Protein AF-A0A7X6YAV9-F1 (afdb_monomer_lite)

Radius of gyration: 13.05 Å; chains: 1; bounding box: 30×27×35 Å

Secondary structure (DSSP, 8-state):
-HHHHHHHHHHHHTS-SS--EE-TT--SSEEEEEEEETTEEEEEEEE-SSS-EEEEEEES-S-EEETTTSS--TTEETTEEEEEEPTT-EEEEEE----TTS-SEEEEEE-

pLDDT: mean 88.02, std 9.9, range [59.03, 97.25]

Foldseek 3Di:
DVVLVVQQVLQVVLDPPDDWDWAPQADPQKTKTWDADDFWIKIKIWGQDQAKKKKKKQAPDQPKAWSNVRDRDPCDDPSIRIDTAHHGHMTMIMDGHDDPPDRRIHMHMDD

Structure (mmCIF, N/CA/C/O backbone):
data_AF-A0A7X6YAV9-F1
#
_entry.id   AF-A0A7X6YAV9-F1
#
loop_
_atom_site.group_PDB
_atom_site.id
_atom_site.type_symbol
_atom_site.label_atom_id
_atom_site.label_alt_id
_atom_site.label_comp_id
_atom_site.label_asym_id
_atom_site.label_entity_id
_atom_site.label_seq_id
_atom_site.pdbx_PDB_ins_code
_atom_site.Cartn_x
_atom_site.Cartn_y
_atom_site.Cartn_z
_atom_site.occupancy
_atom_site.B_iso_or_equiv
_atom_site.auth_seq_id
_atom_site.auth_comp_id
_atom_site.auth_asym_id
_atom_site.auth_atom_id
_atom_site.pdbx_PDB_model_num
ATOM 1 N N . VAL A 1 1 ? 10.932 -1.668 -17.864 1.00 59.66 1 VAL A N 1
ATOM 2 C CA . VAL A 1 1 ? 9.465 -1.529 -17.681 1.00 59.66 1 VAL A CA 1
ATOM 3 C C . VAL A 1 1 ? 8.859 -2.769 -17.022 1.00 59.66 1 VAL A C 1
ATOM 5 O O . VAL A 1 1 ? 8.271 -2.636 -15.959 1.00 59.66 1 VAL A O 1
ATOM 8 N N . GLU A 1 2 ? 9.059 -3.976 -17.561 1.00 70.88 2 GLU A N 1
ATOM 9 C CA . GLU A 1 2 ? 8.425 -5.210 -17.050 1.00 70.88 2 GLU A CA 1
ATOM 10 C C . GLU A 1 2 ? 8.732 -5.536 -15.571 1.00 70.88 2 GLU A C 1
ATOM 12 O O . GLU A 1 2 ? 7.829 -5.888 -14.812 1.00 70.88 2 GLU A O 1
ATOM 17 N N . ALA A 1 3 ? 9.970 -5.300 -15.119 1.00 82.62 3 ALA A N 1
ATOM 18 C CA . ALA A 1 3 ? 10.382 -5.527 -13.729 1.00 82.62 3 ALA A CA 1
ATOM 19 C C . ALA A 1 3 ? 9.626 -4.673 -12.689 1.00 82.62 3 ALA A C 1
ATOM 21 O O . ALA A 1 3 ? 9.519 -5.082 -11.536 1.00 82.62 3 ALA A O 1
ATOM 22 N N . LEU A 1 4 ? 9.082 -3.513 -13.083 1.00 83.25 4 LEU A N 1
ATOM 23 C CA . LEU A 1 4 ? 8.276 -2.649 -12.207 1.00 83.25 4 LEU A CA 1
ATOM 24 C C . LEU A 1 4 ? 6.783 -2.998 -12.281 1.00 83.25 4 LEU A C 1
ATOM 26 O O . LEU A 1 4 ? 6.065 -2.898 -11.287 1.00 83.25 4 LEU A O 1
ATOM 30 N N . LEU A 1 5 ? 6.321 -3.476 -13.439 1.00 87.56 5 LEU A N 1
ATOM 31 C CA . LEU A 1 5 ? 4.924 -3.852 -13.650 1.00 87.56 5 LEU A CA 1
ATOM 32 C C . LEU A 1 5 ? 4.526 -5.099 -12.858 1.00 87.56 5 LEU A C 1
ATOM 34 O O . LEU A 1 5 ? 3.420 -5.147 -12.329 1.00 87.56 5 LEU A O 1
ATOM 38 N N . ILE A 1 6 ? 5.407 -6.096 -12.740 1.00 91.12 6 ILE A N 1
ATOM 39 C CA . ILE A 1 6 ? 5.120 -7.325 -11.982 1.00 91.12 6 ILE A CA 1
ATOM 40 C C . ILE A 1 6 ? 4.784 -7.033 -10.506 1.00 91.12 6 ILE A C 1
ATOM 42 O O . ILE A 1 6 ? 3.714 -7.460 -10.059 1.00 91.12 6 ILE A O 1
ATOM 46 N N . PRO A 1 7 ? 5.638 -6.343 -9.720 1.00 91.31 7 PRO A N 1
ATOM 47 C CA . PRO A 1 7 ? 5.327 -6.048 -8.324 1.00 91.31 7 PRO A CA 1
ATOM 48 C C . PRO A 1 7 ? 4.111 -5.127 -8.195 1.00 91.31 7 PRO A C 1
ATOM 50 O O . PRO A 1 7 ? 3.255 -5.388 -7.349 1.00 91.31 7 PRO A O 1
ATOM 53 N N . PHE A 1 8 ? 3.972 -4.132 -9.078 1.00 94.00 8 PHE A N 1
ATOM 54 C CA . PHE A 1 8 ? 2.792 -3.269 -9.113 1.00 94.00 8 PHE A CA 1
ATOM 55 C C . PHE A 1 8 ? 1.504 -4.080 -9.308 1.00 94.00 8 PHE A C 1
ATOM 57 O O . PHE A 1 8 ? 0.574 -3.983 -8.511 1.00 94.00 8 PHE A O 1
ATOM 64 N N . ALA A 1 9 ? 1.455 -4.934 -10.334 1.00 94.00 9 ALA A N 1
ATOM 65 C CA . ALA A 1 9 ? 0.277 -5.728 -10.664 1.00 94.00 9 ALA A CA 1
ATOM 66 C C . ALA A 1 9 ? -0.051 -6.774 -9.591 1.00 94.00 9 ALA A C 1
ATOM 68 O O . ALA A 1 9 ? -1.217 -7.124 -9.416 1.00 94.00 9 ALA A O 1
ATOM 69 N N . LYS A 1 10 ? 0.949 -7.302 -8.873 1.00 94.38 10 LYS A N 1
ATOM 70 C CA . LYS A 1 10 ? 0.719 -8.188 -7.721 1.00 94.38 10 LYS A CA 1
ATOM 71 C C . LYS A 1 10 ? 0.028 -7.438 -6.584 1.00 94.38 10 LYS A C 1
ATOM 73 O O . LYS A 1 10 ? -1.019 -7.888 -6.132 1.00 94.38 10 LYS A O 1
ATOM 78 N N . ALA A 1 11 ? 0.570 -6.291 -6.183 1.00 95.38 11 ALA A N 1
ATOM 79 C CA . ALA A 1 11 ? 0.004 -5.486 -5.104 1.00 95.38 11 ALA A CA 1
ATOM 80 C C . ALA A 1 11 ? -1.386 -4.938 -5.462 1.00 95.38 11 ALA A C 1
ATOM 82 O O . ALA A 1 11 ? -2.323 -5.039 -4.676 1.00 95.38 11 ALA A O 1
ATOM 83 N N . PHE A 1 12 ? -1.563 -4.445 -6.690 1.00 94.50 12 PHE A N 1
ATOM 84 C CA . PHE A 1 12 ? -2.844 -3.908 -7.140 1.00 94.50 12 PHE A CA 1
ATOM 85 C C . PHE A 1 12 ? -3.943 -4.978 -7.197 1.00 94.50 12 PHE A C 1
ATOM 87 O O . PHE A 1 12 ? -5.050 -4.745 -6.723 1.00 94.50 12 PHE A O 1
ATOM 94 N N . ARG A 1 13 ? -3.645 -6.179 -7.718 1.00 95.56 13 ARG A N 1
ATOM 95 C CA . ARG A 1 13 ? -4.629 -7.277 -7.799 1.00 95.56 13 ARG A CA 1
ATOM 96 C C . ARG A 1 13 ? -4.995 -7.885 -6.446 1.00 95.56 13 ARG A C 1
ATOM 98 O O . ARG A 1 13 ? -6.001 -8.580 -6.367 1.00 95.56 13 ARG A O 1
ATOM 105 N N . ALA A 1 14 ? -4.199 -7.649 -5.406 1.00 94.88 14 ALA A N 1
ATOM 106 C CA . ALA A 1 14 ? -4.512 -8.109 -4.058 1.00 94.88 14 ALA A CA 1
ATOM 107 C C . ALA A 1 14 ? -5.566 -7.225 -3.357 1.00 94.88 14 ALA A C 1
ATOM 109 O O . ALA A 1 14 ? -6.110 -7.606 -2.318 1.00 94.88 14 ALA A O 1
ATOM 110 N N . LEU A 1 15 ? -5.867 -6.045 -3.913 1.00 94.94 15 LEU A N 1
ATOM 111 C CA . LEU A 1 15 ? -6.889 -5.142 -3.393 1.00 94.94 15 LEU A CA 1
ATOM 112 C C . LEU A 1 15 ? -8.305 -5.601 -3.792 1.00 94.94 15 LEU A C 1
ATOM 114 O O . LEU A 1 15 ? -8.507 -6.127 -4.889 1.00 94.94 15 LEU A O 1
ATOM 118 N N . PRO A 1 16 ? -9.322 -5.349 -2.947 1.00 93.62 16 PRO A N 1
ATOM 119 C CA . PRO A 1 16 ? -10.717 -5.495 -3.338 1.00 93.62 16 PRO A CA 1
ATOM 120 C C . PRO A 1 16 ? -11.054 -4.630 -4.559 1.00 93.62 16 PRO A C 1
ATOM 122 O O . PRO A 1 16 ? -10.675 -3.462 -4.618 1.00 93.62 16 PRO A O 1
ATOM 125 N N . ALA A 1 17 ? -11.843 -5.172 -5.488 1.00 92.94 17 ALA A N 1
ATOM 126 C CA . ALA A 1 17 ? -12.359 -4.449 -6.654 1.00 92.94 17 ALA A CA 1
ATOM 127 C C . ALA A 1 17 ? -13.503 -3.487 -6.268 1.00 92.94 17 ALA A C 1
ATOM 129 O O . ALA A 1 17 ? -14.651 -3.652 -6.675 1.00 92.94 17 ALA A O 1
ATOM 130 N N . GLN A 1 18 ? -13.196 -2.514 -5.413 1.00 93.06 18 GLN A N 1
ATOM 131 C CA . GLN A 1 18 ? -14.109 -1.498 -4.891 1.00 93.06 18 GLN A CA 1
ATOM 132 C C . GLN A 1 18 ? -13.452 -0.120 -4.960 1.00 93.06 18 GLN A C 1
ATOM 134 O O . GLN A 1 18 ? -12.244 0.002 -5.159 1.00 93.06 18 GLN A O 1
ATOM 139 N N . ARG A 1 19 ? -14.257 0.934 -4.814 1.00 91.62 19 ARG A N 1
ATOM 140 C CA . ARG A 1 19 ? -13.758 2.310 -4.821 1.00 91.62 19 ARG A CA 1
ATOM 141 C C . ARG A 1 19 ? -13.028 2.610 -3.512 1.00 91.62 19 ARG A C 1
ATOM 143 O O . ARG A 1 19 ? -13.553 2.318 -2.448 1.00 91.62 19 ARG A O 1
ATOM 150 N N . PHE A 1 20 ? -11.847 3.211 -3.615 1.00 93.62 20 PHE A N 1
ATOM 151 C CA . PHE A 1 20 ? -11.094 3.730 -2.476 1.00 93.62 20 PHE A CA 1
ATOM 152 C C . PHE A 1 20 ? -11.211 5.254 -2.433 1.00 93.62 20 PHE A C 1
ATOM 154 O O . PHE A 1 20 ? -11.246 5.898 -3.486 1.00 93.62 20 PHE A O 1
ATOM 161 N N . ASP A 1 21 ? -11.204 5.803 -1.227 1.00 91.62 21 ASP A N 1
ATOM 162 C CA . ASP A 1 21 ? -11.198 7.236 -0.962 1.00 91.62 21 ASP A CA 1
ATOM 163 C C . ASP A 1 21 ? -9.768 7.752 -0.780 1.00 91.62 21 ASP A C 1
ATOM 165 O O . ASP A 1 21 ? -8.866 7.020 -0.354 1.00 91.62 21 ASP A O 1
ATOM 169 N N . ASP A 1 22 ? -9.552 9.021 -1.118 1.00 88.81 22 ASP A N 1
ATOM 170 C CA . ASP A 1 22 ? -8.261 9.677 -0.936 1.00 88.81 22 ASP A CA 1
ATOM 171 C C . ASP A 1 22 ? -7.990 9.953 0.550 1.00 88.81 22 ASP A C 1
ATOM 173 O O . ASP A 1 22 ? -8.894 10.272 1.326 1.00 88.81 22 ASP A O 1
ATOM 177 N N . VAL A 1 23 ? -6.718 9.863 0.944 1.00 85.69 23 VAL A N 1
ATOM 178 C CA . VAL A 1 23 ? -6.270 10.198 2.300 1.00 85.69 23 VAL A CA 1
ATOM 179 C C . VAL A 1 23 ? -5.478 11.503 2.286 1.00 85.69 23 VAL A C 1
ATOM 181 O O . VAL A 1 23 ? -4.600 11.717 1.442 1.00 85.69 23 VAL A O 1
ATOM 184 N N . SER A 1 24 ? -5.766 12.372 3.258 1.00 83.50 24 SER A N 1
ATOM 185 C CA . SER A 1 24 ? -5.011 13.605 3.496 1.00 83.50 24 SER A CA 1
ATOM 186 C C . SER A 1 24 ? -3.533 13.312 3.773 1.00 83.50 24 SER A C 1
ATOM 188 O O . SER A 1 24 ? -3.218 12.400 4.540 1.00 83.50 24 SER A O 1
ATOM 190 N N . GLY A 1 25 ? -2.633 14.118 3.209 1.00 81.00 25 GLY A N 1
ATOM 191 C CA . GLY A 1 25 ? -1.182 13.925 3.329 1.00 81.00 25 GLY A CA 1
ATOM 192 C C . GLY A 1 25 ? -0.538 13.224 2.130 1.00 81.00 25 GLY A C 1
ATOM 193 O O . GLY A 1 25 ? 0.674 13.035 2.123 1.00 81.00 25 GLY A O 1
ATOM 194 N N . SER A 1 26 ? -1.326 12.877 1.107 1.00 86.19 26 SER A N 1
ATOM 195 C CA . SER A 1 26 ? -0.805 12.543 -0.224 1.00 86.19 26 SER A CA 1
ATOM 196 C C . SER A 1 26 ? -0.142 13.767 -0.873 1.00 86.19 26 SER A C 1
ATOM 198 O O . SER A 1 26 ? -0.624 14.889 -0.707 1.00 86.19 26 SER A O 1
ATOM 200 N N . THR A 1 27 ? 0.922 13.554 -1.644 1.00 88.88 27 THR A N 1
ATOM 201 C CA . THR A 1 27 ? 1.594 14.588 -2.451 1.00 88.88 27 THR A CA 1
ATOM 202 C C . THR A 1 27 ? 1.177 14.473 -3.917 1.00 88.88 27 THR A C 1
ATOM 204 O O . THR A 1 27 ? 0.265 13.717 -4.267 1.00 88.88 27 THR A O 1
ATOM 207 N N . GLU A 1 28 ? 1.810 15.240 -4.805 1.00 88.56 28 GLU A N 1
ATOM 208 C CA . GLU A 1 28 ? 1.636 15.088 -6.251 1.00 88.56 28 GLU A CA 1
ATOM 209 C C . GLU A 1 28 ? 2.049 13.687 -6.725 1.00 88.56 28 GLU A C 1
ATOM 211 O O . GLU A 1 28 ? 1.295 13.043 -7.455 1.00 88.56 28 GLU A O 1
ATOM 216 N N . THR A 1 29 ? 3.188 13.201 -6.230 1.00 92.00 29 THR A N 1
ATOM 217 C CA . THR A 1 29 ? 3.866 11.970 -6.656 1.00 92.00 29 THR A CA 1
ATOM 218 C C . THR A 1 29 ? 3.562 10.768 -5.768 1.00 92.00 29 THR A C 1
ATOM 220 O O . THR A 1 29 ? 3.669 9.637 -6.223 1.00 92.00 29 THR A O 1
ATOM 223 N N . VAL A 1 30 ? 3.147 10.961 -4.516 1.00 94.25 30 VAL A N 1
ATOM 224 C CA . VAL A 1 30 ? 2.814 9.864 -3.602 1.00 94.25 30 VAL A CA 1
ATOM 225 C C . VAL A 1 30 ? 1.343 9.938 -3.237 1.00 94.25 30 VAL A C 1
ATOM 227 O O . VAL A 1 30 ? 0.897 10.853 -2.545 1.00 94.25 30 VAL A O 1
ATOM 230 N N . LYS A 1 31 ? 0.573 8.948 -3.689 1.00 94.44 31 LYS A N 1
ATOM 231 C CA . LYS A 1 31 ? -0.867 8.853 -3.428 1.00 94.44 31 LYS A CA 1
ATOM 232 C C . LYS A 1 31 ? -1.146 7.737 -2.437 1.00 94.44 31 LYS A C 1
ATOM 234 O O . LYS A 1 31 ? -0.735 6.597 -2.653 1.00 94.44 31 LYS A O 1
ATOM 239 N N . ALA A 1 32 ? -1.894 8.053 -1.389 1.00 93.38 32 ALA A N 1
ATOM 240 C CA . ALA A 1 32 ? -2.417 7.083 -0.443 1.00 93.38 32 ALA A CA 1
ATOM 241 C C . ALA A 1 32 ? -3.943 7.051 -0.514 1.00 93.38 32 ALA A C 1
ATOM 243 O O . ALA A 1 32 ? -4.596 8.098 -0.531 1.00 93.38 32 ALA A O 1
ATOM 244 N N . ARG A 1 33 ? -4.509 5.845 -0.530 1.00 94.19 33 ARG A N 1
ATOM 245 C CA . ARG A 1 33 ? -5.960 5.648 -0.542 1.00 94.19 33 ARG A CA 1
ATOM 246 C C . ARG A 1 33 ? -6.401 4.572 0.426 1.00 94.19 33 ARG A C 1
ATOM 248 O O . ARG A 1 33 ? -5.632 3.668 0.753 1.00 94.19 33 ARG A O 1
ATOM 255 N N . VAL A 1 34 ? -7.656 4.657 0.849 1.00 92.62 34 VAL A N 1
ATOM 256 C CA . VAL A 1 34 ? -8.247 3.780 1.859 1.00 92.62 34 VAL A CA 1
ATOM 257 C C . VAL A 1 34 ? -9.642 3.312 1.456 1.00 92.62 34 VAL A C 1
ATOM 259 O O . VAL A 1 34 ? -10.390 4.020 0.793 1.00 92.62 34 VAL A O 1
ATOM 262 N N . LEU A 1 35 ? -9.989 2.103 1.873 1.00 92.12 35 LEU A N 1
ATOM 263 C CA . LEU A 1 35 ? -11.313 1.512 1.764 1.00 92.12 35 LEU A CA 1
ATOM 264 C C . LEU A 1 35 ? -11.649 0.860 3.104 1.00 92.12 35 LEU A C 1
ATOM 266 O O . LEU A 1 35 ? -10.996 -0.098 3.523 1.00 92.12 35 LEU A O 1
ATOM 270 N N . ALA A 1 36 ? -12.688 1.359 3.766 1.00 89.00 36 ALA A N 1
ATOM 271 C CA . ALA A 1 36 ? -13.312 0.664 4.883 1.00 89.00 36 ALA A CA 1
ATOM 272 C C . ALA A 1 36 ? -14.419 -0.245 4.342 1.00 89.00 36 ALA A C 1
ATOM 274 O O . ALA A 1 36 ? -15.322 0.215 3.646 1.00 89.00 36 ALA A O 1
ATOM 275 N N . ARG A 1 37 ? -14.363 -1.538 4.661 1.00 83.62 37 ARG A N 1
ATOM 276 C CA . ARG A 1 37 ? -15.371 -2.505 4.225 1.00 83.62 37 ARG A CA 1
ATOM 277 C C . ARG A 1 37 ? -15.609 -3.503 5.342 1.00 83.62 37 ARG A C 1
ATOM 279 O O . ARG A 1 37 ? -14.722 -4.293 5.619 1.00 83.62 37 ARG A O 1
ATOM 286 N N . GLY A 1 38 ? -16.808 -3.488 5.925 1.00 76.25 38 GLY A N 1
ATOM 287 C CA . GLY A 1 38 ? -17.299 -4.503 6.865 1.00 76.25 38 GLY A CA 1
ATOM 288 C C . GLY A 1 38 ? -16.269 -4.962 7.907 1.00 76.25 38 GLY A C 1
ATOM 289 O O . GLY A 1 38 ? -16.125 -4.348 8.958 1.00 76.25 38 GLY A O 1
ATOM 290 N N . ASP A 1 39 ? -15.569 -6.050 7.582 1.00 78.38 39 ASP A N 1
ATOM 291 C CA . ASP A 1 39 ? -14.613 -6.802 8.398 1.00 78.38 39 ASP A CA 1
ATOM 292 C C . ASP A 1 39 ? -13.168 -6.269 8.379 1.00 78.38 39 ASP A C 1
ATOM 294 O O . ASP A 1 39 ? -12.255 -6.897 8.928 1.00 78.38 39 ASP A O 1
ATOM 298 N N . GLY A 1 40 ? -12.903 -5.139 7.729 1.00 88.44 40 GLY A N 1
ATOM 299 C 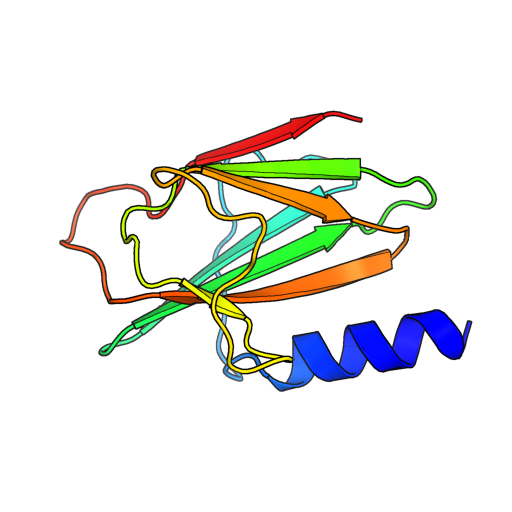CA . GLY A 1 40 ? -11.550 -4.615 7.681 1.00 88.44 40 GLY A CA 1
ATOM 300 C C . GLY A 1 40 ? -11.397 -3.257 7.034 1.00 88.44 40 GLY A C 1
ATOM 301 O O . GLY A 1 40 ? -12.338 -2.599 6.584 1.00 88.44 40 GLY A O 1
ATOM 302 N N . MET A 1 41 ? -10.138 -2.857 6.985 1.00 91.19 41 MET A N 1
ATOM 303 C CA . MET A 1 41 ? -9.697 -1.668 6.295 1.00 91.19 41 MET A CA 1
ATOM 304 C C . MET A 1 41 ? -8.550 -2.032 5.368 1.00 91.19 41 MET A C 1
ATOM 306 O O . MET A 1 41 ? -7.569 -2.640 5.792 1.00 91.19 41 MET A O 1
ATOM 310 N N . TRP A 1 42 ? -8.686 -1.650 4.108 1.00 93.88 42 TRP A N 1
ATOM 311 C CA . TRP A 1 42 ? -7.669 -1.806 3.084 1.00 93.88 42 TRP A CA 1
ATOM 312 C C . TRP A 1 42 ? -7.101 -0.444 2.775 1.00 93.88 42 TRP A C 1
ATOM 314 O O . TRP A 1 42 ? -7.829 0.542 2.696 1.00 93.88 42 TRP A O 1
ATOM 324 N N . PHE A 1 43 ? -5.801 -0.389 2.569 1.00 94.06 43 PHE A N 1
ATOM 325 C CA . PHE A 1 43 ? -5.166 0.823 2.102 1.00 94.06 43 PHE A CA 1
ATOM 326 C C . PHE A 1 43 ? -3.995 0.477 1.213 1.00 94.06 43 PHE A C 1
ATOM 328 O O . PHE A 1 43 ? -3.408 -0.604 1.299 1.00 94.06 43 PHE A O 1
ATOM 335 N N . TYR A 1 44 ? -3.668 1.406 0.336 1.00 95.56 44 TYR A N 1
ATOM 336 C CA . TYR A 1 44 ? -2.484 1.297 -0.483 1.00 95.56 44 TYR A CA 1
ATOM 337 C C . TYR A 1 44 ? -1.798 2.644 -0.582 1.00 95.56 44 TYR A C 1
ATOM 339 O O . TYR A 1 44 ? -2.410 3.701 -0.409 1.00 95.56 44 TYR A O 1
ATOM 347 N N . VAL A 1 45 ? -0.514 2.574 -0.892 1.00 96.06 45 VAL A N 1
ATOM 348 C CA . VAL A 1 45 ? 0.292 3.723 -1.259 1.00 96.06 45 VAL A CA 1
ATOM 349 C C . VAL A 1 45 ? 0.989 3.429 -2.569 1.00 96.06 45 VAL A C 1
ATOM 351 O O . VAL A 1 45 ? 1.471 2.317 -2.794 1.00 96.06 45 VAL A O 1
ATOM 354 N N . VAL A 1 46 ? 1.007 4.422 -3.443 1.00 96.38 46 VAL A N 1
ATOM 355 C CA . VAL A 1 46 ? 1.703 4.360 -4.718 1.00 96.38 46 VAL A CA 1
ATOM 356 C C . VAL A 1 46 ? 2.582 5.586 -4.866 1.00 96.38 46 VAL A C 1
ATOM 358 O O . VAL A 1 46 ? 2.134 6.710 -4.643 1.00 96.38 46 VAL A O 1
ATOM 361 N N . ASN A 1 47 ? 3.831 5.354 -5.246 1.00 96.31 47 ASN A N 1
ATOM 362 C CA . ASN A 1 47 ? 4.705 6.388 -5.765 1.00 96.31 47 ASN A CA 1
ATOM 363 C C . ASN A 1 47 ? 4.539 6.417 -7.287 1.00 96.31 47 ASN A C 1
ATOM 365 O O . ASN A 1 47 ? 4.883 5.448 -7.945 1.00 96.31 47 ASN A O 1
ATOM 369 N N . THR A 1 48 ? 3.977 7.481 -7.846 1.00 95.19 48 THR A N 1
ATOM 370 C CA . THR A 1 48 ? 3.829 7.703 -9.290 1.00 95.19 48 THR A CA 1
ATOM 371 C C . THR A 1 48 ? 4.998 8.487 -9.888 1.00 95.19 48 THR A C 1
ATOM 373 O O . THR A 1 48 ? 4.984 8.753 -11.086 1.00 95.19 48 THR A O 1
ATOM 376 N N . GLY A 1 49 ? 5.979 8.880 -9.072 1.00 93.50 49 GLY A N 1
ATOM 377 C CA . GLY A 1 49 ? 7.186 9.577 -9.500 1.00 93.50 49 GLY A CA 1
ATOM 378 C C . GLY A 1 49 ? 8.317 8.643 -9.940 1.00 93.50 49 GLY A C 1
ATOM 379 O O . GLY A 1 49 ? 8.302 7.431 -9.706 1.00 93.50 49 GLY A O 1
ATOM 380 N N . GLU A 1 50 ? 9.331 9.252 -10.556 1.00 93.56 50 GLU A N 1
ATOM 381 C CA . GLU A 1 50 ? 10.552 8.595 -11.051 1.00 93.56 50 GLU A CA 1
ATOM 382 C C . GLU A 1 50 ? 11.638 8.422 -9.980 1.00 93.56 50 GLU A C 1
ATOM 384 O O . GLU A 1 50 ? 12.613 7.702 -10.193 1.00 93.56 50 GLU A O 1
ATOM 389 N N . MET A 1 51 ? 11.460 9.049 -8.816 1.00 93.44 51 MET A N 1
ATOM 390 C CA . MET A 1 51 ? 12.406 9.026 -7.700 1.00 93.44 51 MET A CA 1
ATOM 391 C C . MET A 1 51 ? 11.832 8.240 -6.520 1.00 93.44 51 MET A C 1
ATOM 393 O O . MET A 1 51 ? 10.616 8.252 -6.324 1.00 93.44 51 MET A O 1
ATOM 397 N N . PRO A 1 52 ? 12.663 7.545 -5.721 1.00 94.94 52 PRO A N 1
ATOM 398 C CA . PRO A 1 52 ? 12.201 6.933 -4.482 1.00 94.94 52 PRO A CA 1
ATOM 399 C C . PRO A 1 52 ? 11.609 7.974 -3.526 1.00 94.94 52 PRO A C 1
ATOM 401 O O . PRO A 1 52 ? 12.137 9.075 -3.433 1.00 94.94 52 PRO A O 1
ATOM 404 N N . ALA A 1 53 ? 10.577 7.600 -2.772 1.00 95.25 53 ALA A N 1
ATOM 405 C CA . ALA A 1 53 ? 9.933 8.475 -1.792 1.00 95.25 53 ALA A CA 1
ATOM 406 C C . ALA A 1 53 ? 9.636 7.715 -0.498 1.00 95.25 53 ALA A C 1
ATOM 408 O O . ALA A 1 53 ? 9.422 6.499 -0.521 1.00 95.25 53 ALA A O 1
ATOM 409 N N . THR A 1 54 ? 9.607 8.413 0.637 1.00 94.19 54 THR A N 1
ATOM 410 C CA . THR A 1 54 ? 9.262 7.801 1.928 1.00 94.19 54 THR A CA 1
ATOM 411 C C . THR A 1 54 ? 7.874 8.241 2.363 1.00 94.19 54 THR A C 1
ATOM 413 O O . THR A 1 54 ? 7.584 9.432 2.413 1.00 94.19 54 THR A O 1
ATOM 416 N N . ALA A 1 55 ? 7.019 7.282 2.711 1.00 92.56 55 ALA A N 1
ATOM 417 C CA . ALA A 1 55 ? 5.679 7.528 3.222 1.00 92.56 55 ALA A CA 1
ATOM 418 C C . ALA A 1 55 ? 5.504 6.867 4.591 1.00 92.56 55 ALA A C 1
ATOM 420 O O . ALA A 1 55 ? 5.637 5.651 4.729 1.00 92.56 55 ALA A O 1
ATOM 421 N N . THR A 1 56 ? 5.164 7.667 5.596 1.00 92.50 56 THR A N 1
ATOM 422 C CA . THR A 1 56 ? 4.934 7.209 6.966 1.00 92.50 56 THR A CA 1
ATOM 423 C C . THR A 1 56 ? 3.454 7.273 7.299 1.00 92.50 56 THR A C 1
ATOM 425 O O . THR A 1 56 ? 2.825 8.323 7.165 1.00 92.50 56 THR A O 1
ATOM 428 N N . PHE A 1 57 ? 2.920 6.154 7.778 1.00 90.25 57 PHE A N 1
ATOM 429 C CA . PHE A 1 57 ? 1.524 5.976 8.154 1.00 90.25 57 PHE A CA 1
ATOM 430 C C . PHE A 1 57 ? 1.420 5.784 9.662 1.00 90.25 57 PHE A C 1
ATOM 432 O O . PHE A 1 57 ? 2.060 4.892 10.215 1.00 90.25 57 PHE A O 1
ATOM 439 N N . THR A 1 58 ? 0.581 6.572 10.331 1.00 89.38 58 THR A N 1
ATOM 440 C CA . THR A 1 58 ? 0.186 6.290 11.720 1.00 89.38 58 THR A CA 1
ATOM 441 C C . THR A 1 58 ? -1.089 5.460 11.717 1.00 89.38 58 THR A C 1
ATOM 443 O O . THR A 1 58 ? -2.170 6.007 11.525 1.00 89.38 58 THR A O 1
ATOM 446 N N . VAL A 1 59 ? -0.972 4.148 11.900 1.00 87.50 59 VAL A N 1
ATOM 447 C CA . VAL A 1 59 ? -2.094 3.203 11.827 1.00 87.50 59 VAL A CA 1
ATOM 448 C C . VAL A 1 59 ? -2.827 3.075 13.165 1.00 87.50 59 VAL A C 1
ATOM 450 O O . VAL A 1 59 ? -2.269 3.299 14.236 1.00 87.50 59 VAL A O 1
ATOM 453 N N . CYS A 1 60 ? -4.105 2.706 13.127 1.00 81.25 60 CYS A N 1
ATOM 454 C CA . CYS A 1 60 ? -4.917 2.525 14.337 1.00 81.25 60 CYS A CA 1
ATOM 455 C C . CYS A 1 60 ? -4.867 1.100 14.918 1.00 81.25 60 CYS A C 1
ATOM 457 O O . CYS A 1 60 ? -5.429 0.861 15.986 1.00 81.25 60 CYS A O 1
ATOM 459 N N . SER A 1 61 ? -4.197 0.168 14.238 1.00 81.25 61 SER A N 1
ATOM 460 C CA . SER A 1 61 ? -4.072 -1.232 14.638 1.00 81.25 61 SER A CA 1
ATOM 461 C C . SER A 1 61 ? -2.637 -1.710 14.466 1.00 81.25 61 SER A C 1
ATOM 463 O O . SER A 1 61 ? -1.984 -1.381 13.479 1.00 81.25 61 SER A O 1
ATOM 465 N N . ASP A 1 62 ? -2.178 -2.529 15.407 1.00 79.69 62 ASP A N 1
ATOM 466 C CA . ASP A 1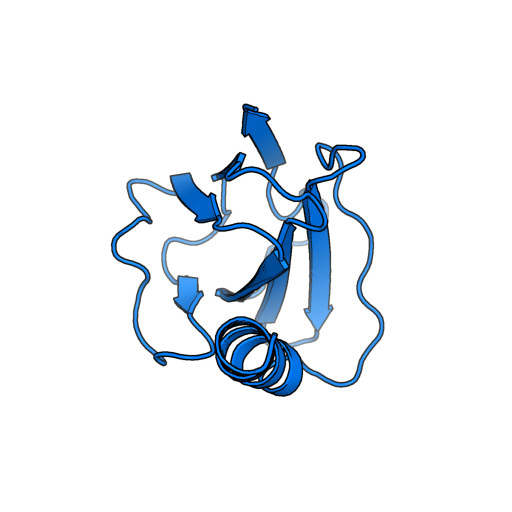 62 ? -0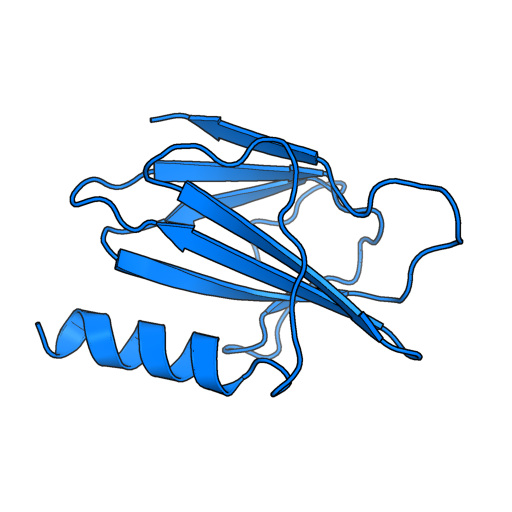.875 -3.195 15.346 1.00 79.69 62 ASP A CA 1
ATOM 467 C C . ASP A 1 62 ? -0.915 -4.429 14.417 1.00 79.69 62 ASP A C 1
ATOM 469 O O . ASP A 1 62 ? 0.116 -4.939 13.988 1.00 79.69 62 ASP A O 1
ATOM 473 N N . ASN A 1 63 ? -2.119 -4.884 14.049 1.00 87.31 63 ASN A N 1
ATOM 474 C CA . ASN A 1 63 ? -2.340 -6.005 13.142 1.00 87.31 63 ASN A CA 1
ATOM 475 C C . ASN A 1 63 ? -2.502 -5.513 11.694 1.00 87.31 63 ASN A C 1
ATOM 477 O O . ASN A 1 63 ? -3.603 -5.524 11.135 1.00 87.31 63 ASN A O 1
ATOM 481 N N . VAL A 1 64 ? -1.402 -5.039 11.105 1.00 92.81 64 VAL A N 1
ATOM 482 C CA . VAL A 1 64 ? -1.316 -4.740 9.668 1.00 92.81 64 VAL A CA 1
ATOM 483 C C . VAL A 1 64 ? -0.721 -5.942 8.945 1.00 92.81 64 VAL A C 1
ATOM 485 O O . VAL A 1 64 ? 0.294 -6.484 9.379 1.00 92.81 64 VAL A O 1
ATOM 488 N N . ILE A 1 65 ? -1.335 -6.325 7.831 1.00 95.12 65 ILE A N 1
ATOM 489 C CA . ILE A 1 65 ? -0.913 -7.413 6.952 1.00 95.12 65 ILE A CA 1
ATOM 490 C C . ILE A 1 65 ? -0.597 -6.833 5.575 1.00 95.12 65 ILE A C 1
ATOM 492 O O . ILE A 1 65 ? -1.420 -6.122 4.993 1.00 95.12 65 ILE A O 1
ATOM 496 N N . ASP A 1 66 ? 0.584 -7.140 5.045 1.00 96.31 66 ASP A N 1
ATOM 497 C CA . ASP A 1 66 ? 0.908 -6.898 3.641 1.00 96.31 66 ASP A CA 1
ATOM 498 C C . ASP A 1 66 ? 0.152 -7.905 2.762 1.00 96.31 66 ASP A C 1
ATOM 500 O O . ASP A 1 66 ? 0.212 -9.114 2.976 1.00 96.31 66 ASP A O 1
ATOM 504 N N . LEU A 1 67 ? -0.586 -7.406 1.771 1.00 96.06 67 LEU A N 1
ATOM 505 C CA . LEU A 1 67 ? -1.459 -8.234 0.934 1.00 96.06 67 LEU A CA 1
ATOM 506 C C . LEU A 1 67 ? -0.712 -9.063 -0.121 1.00 96.06 67 LEU A C 1
ATOM 508 O O . LEU A 1 67 ? -1.287 -9.996 -0.675 1.00 96.06 67 LEU A O 1
ATOM 512 N N . VAL A 1 68 ? 0.545 -8.732 -0.417 1.00 94.81 68 VAL A N 1
ATOM 513 C CA . VAL A 1 68 ? 1.400 -9.482 -1.344 1.00 94.81 68 VAL A CA 1
ATOM 514 C C . VAL A 1 68 ? 2.128 -10.608 -0.619 1.00 94.81 68 VAL A C 1
ATOM 516 O O . VAL A 1 68 ? 2.223 -11.707 -1.161 1.00 94.81 68 VAL A O 1
ATOM 519 N N . THR A 1 69 ? 2.657 -10.352 0.580 1.00 93.75 69 THR A N 1
ATOM 520 C CA . THR A 1 69 ? 3.416 -11.360 1.344 1.00 93.75 69 THR A CA 1
ATOM 521 C C . THR A 1 69 ? 2.545 -12.172 2.299 1.00 93.75 69 THR A C 1
ATOM 523 O O . THR A 1 69 ? 2.944 -13.261 2.702 1.00 93.75 69 THR A O 1
ATOM 526 N N . GLY A 1 70 ? 1.373 -11.656 2.679 1.00 94.56 70 GLY A N 1
ATOM 527 C CA . GLY A 1 70 ? 0.514 -12.241 3.710 1.00 94.56 70 GLY A CA 1
ATOM 528 C C . GLY A 1 70 ? 1.081 -12.120 5.129 1.00 94.56 70 GLY A C 1
ATOM 529 O O . GLY A 1 70 ? 0.517 -12.697 6.055 1.00 94.56 70 GLY A O 1
ATOM 530 N N . ALA A 1 71 ? 2.186 -11.392 5.308 1.00 94.25 71 ALA A N 1
ATOM 531 C CA . ALA A 1 71 ? 2.897 -11.267 6.574 1.00 94.25 71 ALA A CA 1
ATOM 532 C C . ALA A 1 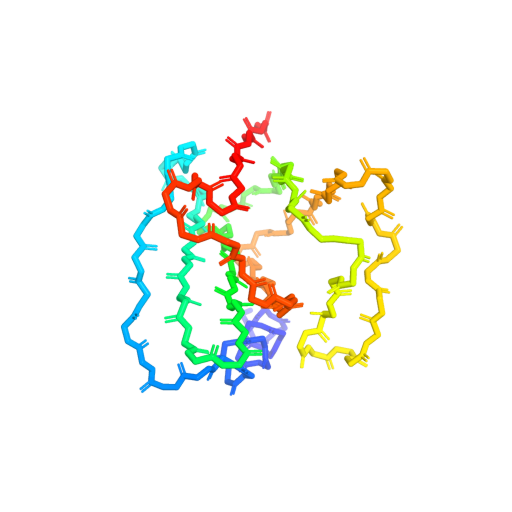71 ? 2.764 -9.860 7.168 1.00 94.25 71 ALA A C 1
ATOM 534 O O . ALA A 1 71 ? 2.381 -8.899 6.493 1.00 94.25 71 ALA A O 1
ATOM 535 N N . HIS A 1 72 ? 3.131 -9.732 8.442 1.00 93.12 72 HIS A N 1
ATOM 536 C CA . HIS A 1 72 ? 3.304 -8.426 9.061 1.00 93.12 72 HIS A CA 1
ATOM 537 C C . HIS A 1 72 ? 4.469 -7.674 8.400 1.00 93.12 72 HIS A C 1
ATOM 539 O O . HIS A 1 72 ? 5.551 -8.252 8.249 1.00 93.12 72 HIS A O 1
ATOM 545 N N . PRO A 1 73 ? 4.281 -6.404 8.001 1.00 93.06 73 PRO A N 1
ATOM 546 C CA . PRO A 1 73 ? 5.363 -5.606 7.446 1.00 93.06 73 PRO A CA 1
ATOM 547 C C . PRO A 1 73 ? 6.421 -5.345 8.522 1.00 93.06 73 PRO A C 1
ATOM 549 O O . PRO A 1 73 ? 6.103 -4.869 9.611 1.00 93.06 73 PRO A O 1
ATOM 552 N N . ALA A 1 74 ? 7.685 -5.631 8.204 1.00 91.19 74 ALA A N 1
ATOM 553 C CA . ALA A 1 74 ? 8.812 -5.403 9.111 1.00 91.19 74 ALA A CA 1
ATOM 554 C C . ALA A 1 74 ? 9.009 -3.910 9.427 1.00 91.19 74 ALA A C 1
ATOM 556 O O . ALA A 1 74 ? 9.606 -3.552 10.436 1.00 91.19 74 ALA A O 1
ATOM 557 N N . GLU A 1 75 ? 8.492 -3.039 8.563 1.00 93.06 75 GLU A N 1
ATOM 558 C CA . GLU A 1 75 ? 8.566 -1.591 8.697 1.00 93.06 75 GLU A CA 1
ATOM 559 C C . GLU A 1 75 ? 7.495 -1.001 9.629 1.00 93.06 75 GLU A C 1
ATOM 561 O O . GLU A 1 75 ? 7.448 0.218 9.817 1.00 93.06 75 GLU A O 1
ATOM 566 N N . LEU A 1 76 ? 6.614 -1.838 10.192 1.00 91.25 76 LEU A N 1
ATOM 567 C CA . LEU A 1 76 ? 5.670 -1.428 11.226 1.00 91.25 76 LEU A CA 1
ATOM 568 C C . LEU A 1 76 ? 6.341 -1.490 12.599 1.00 91.25 76 LEU A C 1
ATOM 570 O O . LEU A 1 76 ? 6.730 -2.551 13.077 1.00 91.25 76 LEU A O 1
ATOM 574 N N . THR A 1 77 ? 6.420 -0.353 13.278 1.00 89.06 77 THR A N 1
ATOM 575 C CA . THR A 1 77 ? 6.909 -0.262 14.657 1.00 89.06 77 THR A CA 1
ATOM 576 C C . THR A 1 77 ? 6.019 0.692 15.441 1.00 89.06 77 THR A C 1
ATOM 578 O O . THR A 1 77 ? 5.827 1.830 15.028 1.00 89.06 77 THR A O 1
ATOM 581 N N . ALA A 1 78 ? 5.458 0.235 16.566 1.00 85.38 78 ALA A N 1
ATOM 582 C CA . ALA A 1 78 ? 4.628 1.054 17.460 1.00 85.38 78 ALA A CA 1
ATOM 583 C C . ALA A 1 78 ? 3.571 1.912 16.721 1.00 85.38 78 ALA A C 1
ATOM 585 O O . ALA A 1 78 ? 3.489 3.122 16.928 1.00 85.38 78 ALA A O 1
ATOM 586 N N . ARG A 1 79 ? 2.779 1.291 15.829 1.00 86.12 79 ARG A N 1
ATOM 587 C CA . ARG A 1 79 ? 1.751 1.942 14.979 1.00 86.12 79 ARG A CA 1
ATOM 588 C C . ARG A 1 79 ? 2.255 2.922 13.925 1.00 86.12 79 ARG A C 1
ATOM 590 O O . ARG A 1 79 ? 1.443 3.530 13.231 1.00 86.12 79 ARG A O 1
ATOM 597 N N . ALA A 1 80 ? 3.561 3.065 13.759 1.00 90.62 80 ALA A N 1
ATOM 598 C CA . ALA A 1 80 ? 4.148 3.781 12.641 1.00 90.62 80 ALA A CA 1
ATOM 599 C C . ALA A 1 80 ? 4.610 2.772 11.586 1.00 90.62 80 ALA A C 1
ATOM 601 O O . ALA A 1 80 ? 5.496 1.963 11.844 1.00 90.62 80 ALA A O 1
ATOM 602 N N . LEU A 1 81 ? 4.002 2.812 10.404 1.00 93.12 81 LEU A N 1
ATOM 603 C CA . LEU A 1 81 ? 4.442 2.054 9.236 1.00 93.12 81 LEU A CA 1
ATOM 604 C C . LEU A 1 81 ? 5.222 3.000 8.321 1.00 93.12 81 LEU A C 1
ATOM 606 O O . LEU A 1 81 ? 4.628 3.896 7.723 1.00 93.12 81 LEU A O 1
ATOM 610 N N . SER A 1 82 ? 6.541 2.825 8.241 1.00 94.25 82 SER A N 1
ATOM 611 C CA . SER A 1 82 ? 7.430 3.692 7.452 1.00 94.25 82 SER A CA 1
ATOM 612 C C . SER A 1 82 ? 7.871 2.996 6.169 1.00 94.25 82 SER A C 1
ATOM 614 O O . SER A 1 82 ? 8.643 2.045 6.198 1.00 94.25 82 SER A O 1
ATOM 616 N N . LEU A 1 83 ? 7.374 3.445 5.023 1.00 94.75 83 LEU A N 1
ATOM 617 C CA . LEU A 1 83 ? 7.571 2.772 3.743 1.00 94.75 83 LEU A CA 1
ATOM 618 C C . LEU A 1 83 ? 8.500 3.581 2.852 1.00 94.75 83 LEU A C 1
ATOM 620 O O . LEU A 1 83 ? 8.156 4.687 2.441 1.00 94.75 83 LEU A O 1
ATOM 624 N N . ARG A 1 84 ? 9.637 2.995 2.476 1.00 95.50 84 ARG A N 1
ATOM 625 C CA . ARG A 1 84 ? 10.451 3.504 1.371 1.00 95.50 84 ARG A CA 1
ATOM 626 C C . ARG A 1 84 ? 9.946 2.900 0.065 1.00 95.50 84 ARG A C 1
ATOM 628 O O . ARG A 1 84 ? 10.090 1.701 -0.159 1.00 95.50 84 ARG A O 1
ATOM 635 N N . LEU A 1 85 ? 9.354 3.732 -0.781 1.00 95.38 85 LEU A N 1
ATOM 636 C CA . LEU A 1 85 ? 8.778 3.343 -2.060 1.00 95.38 85 LEU A CA 1
ATOM 637 C C . LEU A 1 85 ? 9.781 3.590 -3.181 1.00 95.38 85 LEU A C 1
ATOM 639 O O . LEU A 1 85 ? 10.269 4.705 -3.351 1.00 95.38 85 LEU A O 1
ATOM 643 N N . ALA A 1 86 ? 10.062 2.559 -3.970 1.00 95.12 86 ALA A N 1
ATOM 644 C CA . ALA A 1 86 ? 10.779 2.708 -5.230 1.00 95.12 86 ALA A CA 1
ATOM 645 C C . ALA A 1 86 ? 9.926 3.486 -6.262 1.00 95.12 86 ALA A C 1
ATOM 647 O O . ALA A 1 86 ? 8.711 3.625 -6.071 1.00 95.12 86 ALA A O 1
ATOM 648 N N . PRO A 1 87 ? 10.529 3.979 -7.359 1.00 94.81 87 PRO A N 1
ATOM 649 C CA . PRO A 1 87 ? 9.782 4.588 -8.456 1.00 94.81 87 PRO A CA 1
ATOM 650 C C . PRO A 1 87 ? 8.675 3.659 -8.955 1.00 94.81 87 PRO A C 1
ATOM 652 O O . PRO A 1 87 ? 8.906 2.460 -9.143 1.00 94.81 87 PRO A O 1
ATOM 655 N N . TYR A 1 88 ? 7.474 4.202 -9.149 1.00 95.00 88 TYR A N 1
ATOM 656 C CA . TYR A 1 88 ? 6.297 3.461 -9.630 1.00 95.00 88 TYR A CA 1
ATOM 657 C C . TYR A 1 88 ? 5.836 2.299 -8.739 1.00 95.00 88 TYR A C 1
ATOM 659 O O . TYR A 1 88 ? 5.021 1.473 -9.157 1.00 95.00 88 TYR A O 1
ATOM 667 N N . GLN A 1 89 ? 6.343 2.196 -7.508 1.00 96.06 89 GLN A N 1
ATOM 668 C CA . GLN A 1 89 ? 5.984 1.107 -6.614 1.00 96.06 89 GLN A CA 1
ATOM 669 C C . GLN A 1 89 ? 4.619 1.353 -5.975 1.00 96.06 89 GLN A C 1
ATOM 671 O O . GLN A 1 89 ? 4.354 2.422 -5.425 1.00 96.06 89 GLN A O 1
ATOM 676 N N . LEU A 1 90 ? 3.790 0.309 -5.977 1.00 97.19 90 LEU A N 1
ATOM 677 C CA . LEU A 1 90 ? 2.570 0.228 -5.185 1.00 97.19 90 LEU A CA 1
ATOM 678 C C . LEU A 1 90 ? 2.755 -0.805 -4.075 1.00 97.19 90 LEU A C 1
ATOM 680 O O . LEU A 1 90 ? 3.226 -1.916 -4.328 1.00 97.19 90 LEU A O 1
ATOM 684 N N . ARG A 1 91 ? 2.356 -0.449 -2.854 1.00 97.25 91 ARG A N 1
ATOM 685 C CA . ARG A 1 91 ? 2.214 -1.386 -1.735 1.00 97.25 91 ARG A CA 1
ATOM 686 C C . ARG A 1 91 ? 0.812 -1.331 -1.162 1.00 97.25 91 ARG A C 1
ATOM 688 O O . ARG A 1 91 ? 0.209 -0.264 -1.084 1.00 97.25 91 ARG A O 1
ATOM 695 N N . SER A 1 92 ? 0.304 -2.494 -0.783 1.00 97.06 92 SER A N 1
ATOM 696 C CA . SER A 1 92 ? -1.096 -2.719 -0.440 1.00 97.06 92 SER A CA 1
ATOM 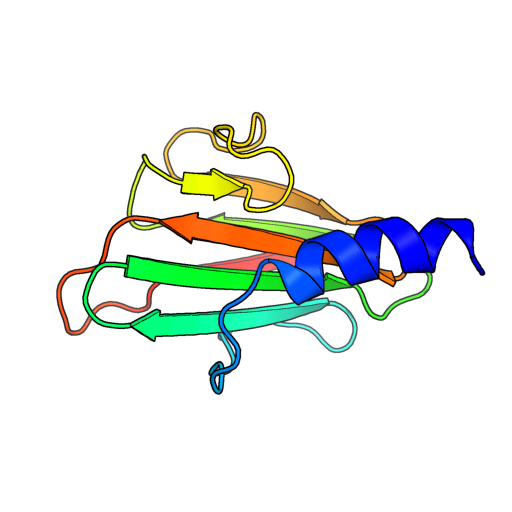697 C C . SER A 1 92 ? -1.199 -3.512 0.856 1.00 97.06 92 SER A C 1
ATOM 699 O O . SER A 1 92 ? -0.532 -4.536 1.012 1.00 97.06 92 SER A O 1
ATOM 701 N N . PHE A 1 93 ? -2.067 -3.068 1.754 1.00 95.75 93 PHE A N 1
ATOM 702 C CA . PHE A 1 93 ? -2.163 -3.586 3.110 1.00 95.75 93 PHE A CA 1
ATOM 703 C C . PHE A 1 93 ? -3.617 -3.750 3.541 1.00 95.75 93 PHE A C 1
ATOM 705 O O . PHE A 1 93 ? -4.523 -3.081 3.033 1.00 95.75 93 PHE A O 1
ATOM 712 N N . ARG A 1 94 ? -3.824 -4.612 4.535 1.00 93.81 94 ARG A N 1
ATOM 713 C CA . ARG A 1 94 ? -5.076 -4.741 5.277 1.00 93.81 94 ARG A CA 1
ATOM 714 C C . ARG A 1 94 ? -4.803 -4.612 6.768 1.00 93.81 94 ARG A C 1
ATOM 716 O O . ARG A 1 94 ? -3.787 -5.087 7.258 1.00 93.81 94 ARG A O 1
ATOM 723 N N . MET A 1 95 ? -5.734 -4.011 7.492 1.00 91.25 95 MET A N 1
ATOM 724 C CA . MET A 1 95 ? -5.762 -4.033 8.950 1.00 91.25 95 MET A CA 1
ATOM 725 C C . MET A 1 95 ? -7.181 -4.285 9.466 1.00 91.25 95 MET A C 1
ATOM 727 O O . MET A 1 95 ? -8.152 -4.276 8.697 1.00 91.25 95 MET A O 1
ATOM 731 N N . ALA A 1 96 ? -7.294 -4.528 10.772 1.00 84.75 96 ALA A N 1
ATOM 732 C CA . ALA A 1 96 ? -8.584 -4.657 11.438 1.00 84.75 96 ALA A CA 1
ATOM 733 C C . ALA A 1 96 ? -9.448 -3.399 11.245 1.00 84.75 96 ALA A C 1
ATOM 735 O O . ALA A 1 96 ? -8.938 -2.282 11.128 1.00 84.75 96 ALA A O 1
ATOM 736 N N . ALA A 1 97 ? -10.767 -3.597 11.210 1.00 71.69 97 ALA A N 1
ATOM 737 C CA . ALA A 1 97 ? -11.713 -2.499 11.111 1.00 71.69 97 ALA A CA 1
ATOM 738 C C . ALA A 1 97 ? -11.570 -1.548 12.306 1.00 71.69 97 ALA A C 1
ATOM 740 O O . ALA A 1 97 ? -11.200 -1.923 13.420 1.00 71.69 97 ALA A O 1
ATOM 741 N N . ARG A 1 98 ? -11.871 -0.288 12.037 1.00 69.44 98 ARG A N 1
ATOM 742 C CA . ARG A 1 98 ? -11.601 0.836 12.917 1.00 69.44 98 ARG A CA 1
ATOM 743 C C . ARG A 1 98 ? -12.908 1.340 13.550 1.00 69.44 98 ARG A C 1
ATOM 745 O O . ARG A 1 98 ? -13.923 1.339 12.855 1.00 69.44 98 ARG A O 1
ATOM 752 N N . PRO A 1 99 ? -12.912 1.822 14.809 1.00 61.41 99 PRO A N 1
ATOM 753 C CA . PRO A 1 99 ? -14.105 2.422 15.415 1.00 61.41 99 PRO A CA 1
ATOM 754 C C . PRO A 1 99 ? -14.553 3.701 14.681 1.00 61.41 99 PRO A C 1
ATOM 756 O O . PRO A 1 99 ? -13.701 4.536 14.376 1.00 61.41 99 PRO A O 1
ATOM 759 N N . PRO A 1 100 ? -15.852 3.903 14.407 1.00 59.28 100 PRO A N 1
ATOM 760 C CA . PRO A 1 100 ? -16.340 5.010 13.577 1.00 59.28 100 PRO A CA 1
ATOM 761 C C . PRO A 1 100 ? -15.931 6.408 14.094 1.00 59.28 100 PRO A C 1
ATOM 763 O O . PRO A 1 100 ? -15.838 6.630 15.297 1.00 59.28 100 PRO A 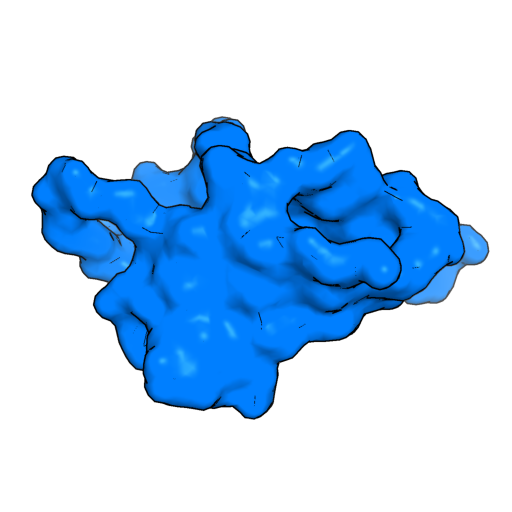O 1
ATOM 766 N N . GLY A 1 101 ? -15.697 7.360 13.175 1.00 60.16 101 GLY A N 1
ATOM 767 C CA . GLY A 1 101 ? -15.466 8.794 13.469 1.00 60.16 101 GLY A CA 1
ATOM 768 C C . GLY A 1 101 ? -14.004 9.264 13.572 1.00 60.16 101 GLY A C 1
ATOM 769 O O . GLY A 1 101 ? -13.729 10.457 13.591 1.00 60.16 101 GLY A O 1
ATOM 770 N N . GLN A 1 102 ? -13.055 8.340 13.626 1.00 59.72 102 GLN A N 1
ATOM 771 C CA . GLN A 1 102 ? -11.610 8.570 13.558 1.00 59.72 102 GLN A CA 1
ATOM 772 C C . GLN A 1 102 ? -11.025 8.602 12.098 1.00 59.72 102 GLN A C 1
ATOM 774 O O . GLN A 1 102 ? -11.416 7.704 11.340 1.00 59.72 102 GLN A O 1
ATOM 779 N N . PRO A 1 103 ? -10.064 9.448 11.646 1.00 63.34 103 PRO A N 1
ATOM 780 C CA . PRO A 1 103 ? -9.356 9.226 10.367 1.00 63.34 103 PRO A CA 1
ATOM 781 C C . PRO A 1 103 ? -8.418 8.002 10.426 1.00 63.34 103 PRO A C 1
ATOM 783 O O . PRO A 1 103 ? -7.681 7.856 11.408 1.00 63.34 103 PRO A O 1
ATOM 786 N N . PRO A 1 104 ? -8.492 7.070 9.454 1.00 62.75 104 PRO A N 1
ATOM 787 C CA . PRO A 1 104 ? -7.938 5.704 9.525 1.00 62.75 104 PRO A CA 1
ATOM 788 C C . PRO A 1 104 ? -6.442 5.650 9.826 1.00 62.75 104 PRO A C 1
ATOM 790 O O . PRO A 1 104 ? -5.985 4.794 10.587 1.00 62.75 104 PRO A O 1
ATOM 793 N N . PHE A 1 105 ? -5.716 6.599 9.251 1.00 70.69 105 PHE A N 1
ATOM 794 C CA . PHE A 1 105 ? -4.320 6.885 9.505 1.00 70.69 105 PHE A CA 1
ATOM 795 C C . PHE A 1 105 ? -3.997 8.273 8.955 1.00 70.69 105 PHE A C 1
ATOM 797 O O . PHE A 1 105 ? -4.697 8.783 8.077 1.00 70.69 105 PHE A O 1
ATOM 804 N N . THR A 1 106 ? -2.918 8.865 9.452 1.00 75.69 106 THR A N 1
ATOM 805 C CA . THR A 1 106 ? -2.323 10.065 8.854 1.00 75.69 106 THR A CA 1
ATOM 806 C C . THR A 1 106 ? -1.135 9.645 8.009 1.00 75.69 106 THR A C 1
ATOM 808 O O . THR A 1 106 ? -0.369 8.775 8.430 1.00 75.69 106 THR A O 1
ATOM 811 N N . VAL A 1 107 ? -0.975 10.271 6.845 1.00 78.94 107 VAL A N 1
ATOM 812 C CA . VAL A 1 107 ? 0.180 10.067 5.969 1.00 78.94 107 VAL A CA 1
ATOM 813 C C . VAL A 1 107 ? 1.091 11.281 6.052 1.00 78.94 107 VAL A C 1
ATOM 815 O O . VAL A 1 107 ? 0.628 12.419 5.981 1.00 78.94 107 VAL A O 1
ATOM 818 N N . LYS A 1 108 ? 2.390 11.037 6.202 1.00 83.44 108 LYS A N 1
ATOM 819 C CA . LYS A 1 108 ? 3.438 12.034 5.981 1.00 83.44 108 LYS A CA 1
ATOM 820 C C . LYS A 1 108 ? 4.362 11.518 4.896 1.00 83.44 108 LYS A C 1
ATOM 822 O O . LYS A 1 108 ? 4.848 10.396 5.004 1.00 83.44 108 LYS A O 1
ATOM 827 N N . VAL A 1 109 ? 4.599 12.333 3.881 1.00 79.25 109 VAL A N 1
ATOM 828 C CA . VAL A 1 109 ? 5.513 12.008 2.788 1.00 79.25 109 VAL A CA 1
ATOM 829 C C . VAL A 1 109 ? 6.747 12.893 2.909 1.00 79.25 109 VAL A C 1
ATOM 831 O O . VAL A 1 109 ? 6.620 14.090 3.161 1.00 79.25 109 VAL A O 1
ATOM 834 N N . ALA A 1 110 ? 7.919 12.287 2.758 1.00 76.50 110 ALA A N 1
ATOM 835 C CA . ALA A 1 110 ? 9.192 12.972 2.594 1.00 76.50 110 ALA A CA 1
ATOM 836 C C . ALA A 1 110 ? 9.788 12.564 1.239 1.00 76.50 110 ALA A C 1
ATOM 838 O O . ALA A 1 110 ? 9.857 11.365 0.932 1.00 76.50 110 ALA A O 1
ATOM 839 N N . GLU A 1 111 ? 10.161 13.568 0.448 1.00 59.03 111 GLU A N 1
ATOM 840 C CA . GLU A 1 111 ? 10.841 13.437 -0.848 1.00 59.03 111 GLU A CA 1
ATOM 841 C C . GLU A 1 111 ? 12.361 13.514 -0.675 1.00 59.03 111 GLU A C 1
ATOM 843 O O . GLU A 1 111 ? 12.821 14.309 0.180 1.00 59.03 111 GLU A O 1
#

Sequence (111 aa):
VEALLIPFAKAFRALPAQRFDDVSGSTETVKARVLARGDGMWFYVVNTGEMPATATFTVCSDNVIDLVTGAHPAELTARALSLRLAPYQLRSFRMAARPPGQPPFTVKVAE